Protein AF-A0A932PMM4-F1 (afdb_monomer)

pLDDT: mean 88.03, std 12.96, range [41.22, 98.44]

Mean predicted aligned error: 6.21 Å

Foldseek 3Di:
DPPLVVVLVVLLVLLLVLLVVLLVLLVVLVVDVPCNLVSLVSSLVSLVRSLVSLVVNLVSLVVVVVVDDDDPVLVVLSVVLNVLSVVLNVLSVVLSVLSCCLSCVCVVVVHHDDPVVSVVSSVVSSVSSVVSSVSSVSSVVSVVVSVVCCVVCPDDDDDDD

Secondary structure (DSSP, 8-state):
--THHHHHHHHHHHHHHHHHHHHHHHHHHHH-GGGHHHHHHHHHHHHHHHHHHHHHHHHHHHHHHTT----HHHHHHHHHHHHHHHHHHHHHHHHHHHHHHHHHHHHHHT-PPPHHHHHHHHHHHHHHHHHHHHHHHHHHHHHHHHHHHHHHS--SPPPP-

Radius of gyration: 19.65 Å; Cα contacts (8 Å, |Δi|>4): 124; chains: 1; bounding box: 44×23×72 Å

Structure (mmCIF, N/CA/C/O backbone):
data_AF-A0A932PMM4-F1
#
_entry.id   AF-A0A932PMM4-F1
#
loop_
_atom_site.group_PDB
_atom_site.id
_atom_site.type_symbol
_atom_site.label_atom_id
_atom_site.label_alt_id
_atom_site.label_comp_id
_atom_site.label_asym_id
_atom_site.label_entity_id
_atom_site.label_seq_id
_atom_site.pdbx_PDB_ins_code
_atom_site.Cartn_x
_atom_site.Cartn_y
_atom_site.Cartn_z
_atom_site.occupancy
_atom_site.B_iso_or_equiv
_atom_site.auth_seq_id
_atom_site.auth_comp_id
_atom_site.auth_asym_id
_atom_site.auth_atom_id
_atom_site.pdbx_PDB_model_num
ATOM 1 N N . MET A 1 1 ? 9.239 -9.487 -29.909 1.00 43.34 1 MET A N 1
ATOM 2 C CA . MET A 1 1 ? 9.453 -9.014 -28.521 1.00 43.34 1 MET A CA 1
ATOM 3 C C . MET A 1 1 ? 9.063 -10.126 -27.551 1.00 43.34 1 MET A C 1
ATOM 5 O O . MET A 1 1 ? 8.155 -10.878 -27.896 1.00 43.34 1 MET A O 1
ATOM 9 N N . PRO A 1 2 ? 9.730 -10.292 -26.395 1.00 41.22 2 PRO A N 1
ATOM 10 C CA . PRO A 1 2 ? 9.360 -11.321 -25.424 1.00 41.22 2 PRO A CA 1
ATOM 11 C C . PRO A 1 2 ? 7.910 -11.123 -24.936 1.00 41.22 2 PRO A C 1
ATOM 13 O O . PRO A 1 2 ? 7.493 -9.977 -24.756 1.00 41.22 2 PRO A O 1
ATOM 16 N N . PRO A 1 3 ? 7.146 -12.198 -24.665 1.00 52.84 3 PRO A N 1
ATOM 17 C CA . PRO A 1 3 ? 5.741 -12.113 -24.235 1.00 52.84 3 PRO A CA 1
ATOM 18 C C . PRO A 1 3 ? 5.540 -11.332 -22.923 1.00 52.84 3 PRO A C 1
ATOM 20 O O . PRO A 1 3 ? 4.448 -10.840 -22.645 1.00 52.84 3 PRO A O 1
ATOM 23 N N . TRP A 1 4 ? 6.601 -11.164 -22.135 1.00 54.31 4 TRP A N 1
ATOM 24 C CA . TRP A 1 4 ? 6.592 -10.466 -20.851 1.00 54.31 4 TRP A CA 1
ATOM 25 C C . TRP A 1 4 ? 6.335 -8.954 -20.953 1.00 54.31 4 TRP A C 1
ATOM 27 O O . TRP A 1 4 ? 5.747 -8.398 -20.026 1.00 54.31 4 TRP A O 1
ATOM 37 N N . ASN A 1 5 ? 6.661 -8.306 -22.083 1.00 58.41 5 ASN A N 1
ATOM 38 C CA . ASN A 1 5 ? 6.477 -6.853 -22.261 1.00 58.41 5 ASN A CA 1
ATOM 39 C C . ASN A 1 5 ? 5.010 -6.404 -22.156 1.00 58.41 5 ASN A C 1
ATOM 41 O O . ASN A 1 5 ? 4.740 -5.287 -21.724 1.00 58.41 5 ASN A O 1
ATOM 45 N N . HIS A 1 6 ? 4.056 -7.267 -22.513 1.00 66.25 6 HIS A N 1
ATOM 46 C CA . HIS A 1 6 ? 2.624 -6.949 -22.435 1.00 66.25 6 HIS A CA 1
ATOM 47 C C . HIS A 1 6 ? 1.964 -7.481 -21.158 1.00 66.25 6 HIS A C 1
ATOM 49 O O . HIS A 1 6 ? 0.931 -6.968 -20.732 1.00 66.25 6 HIS A O 1
ATOM 55 N N . ILE A 1 7 ? 2.563 -8.496 -20.530 1.00 74.81 7 ILE A N 1
ATOM 56 C CA . ILE A 1 7 ? 2.005 -9.145 -19.340 1.00 74.81 7 ILE A CA 1
ATOM 57 C C . ILE A 1 7 ? 2.400 -8.386 -18.070 1.00 74.81 7 ILE A C 1
ATOM 59 O O . ILE A 1 7 ? 1.566 -8.230 -17.181 1.00 74.81 7 ILE A O 1
ATOM 63 N N . HIS A 1 8 ? 3.633 -7.872 -17.985 1.00 82.44 8 HIS A N 1
ATOM 64 C CA . HIS A 1 8 ? 4.102 -7.148 -16.802 1.00 82.44 8 HIS A CA 1
ATOM 65 C C . HIS A 1 8 ? 3.201 -5.947 -16.442 1.00 82.44 8 HIS A C 1
ATOM 67 O O . HIS A 1 8 ? 2.761 -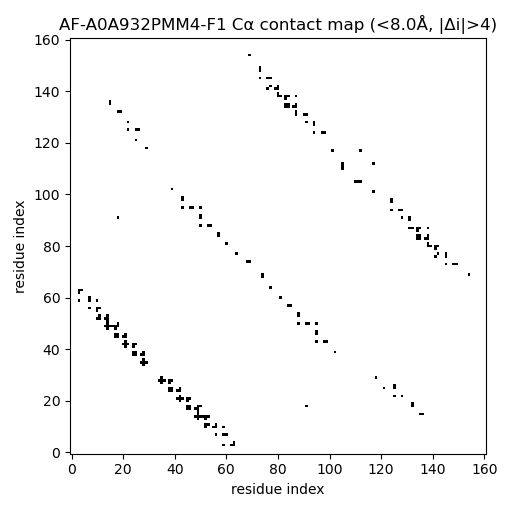5.887 -15.292 1.00 82.44 8 HIS A O 1
ATOM 73 N N . PRO A 1 9 ? 2.785 -5.070 -17.387 1.00 81.50 9 PRO A N 1
ATOM 74 C CA . PRO A 1 9 ? 1.789 -4.038 -17.107 1.00 81.50 9 PRO A CA 1
ATOM 75 C C . PRO A 1 9 ? 0.498 -4.597 -16.494 1.00 81.50 9 PRO A C 1
ATOM 77 O O . PRO A 1 9 ? 0.019 -4.072 -15.495 1.00 81.50 9 PRO A O 1
ATOM 80 N N . ALA A 1 10 ? -0.056 -5.691 -17.020 1.00 79.94 10 ALA A N 1
ATOM 81 C CA . ALA A 1 10 ? -1.265 -6.292 -16.452 1.00 79.94 10 ALA A CA 1
ATOM 82 C C . ALA A 1 10 ? -1.044 -6.810 -15.016 1.00 79.94 10 ALA A C 1
ATOM 84 O O . ALA A 1 10 ? -1.907 -6.617 -14.158 1.00 79.94 10 ALA A O 1
ATOM 85 N N . ILE A 1 11 ? 0.125 -7.402 -14.737 1.00 84.06 11 ILE A N 1
ATOM 86 C CA . ILE A 1 11 ? 0.498 -7.890 -13.400 1.00 84.06 11 ILE A CA 1
ATOM 87 C C . ILE A 1 11 ? 0.603 -6.733 -12.404 1.00 84.06 11 ILE A C 1
ATOM 89 O O . ILE A 1 11 ? 0.089 -6.863 -11.297 1.00 84.06 11 ILE A O 1
ATOM 93 N N . VAL A 1 12 ? 1.215 -5.602 -12.774 1.00 86.25 12 VAL A N 1
ATOM 94 C CA . VAL A 1 12 ? 1.442 -4.481 -11.839 1.00 86.25 12 VAL A CA 1
ATOM 95 C C . VAL A 1 12 ? 0.180 -3.678 -11.515 1.00 86.25 12 VAL A C 1
ATOM 97 O O . VAL A 1 12 ? 0.103 -3.086 -10.442 1.00 86.25 12 VAL A O 1
ATOM 100 N N . HIS A 1 13 ? -0.842 -3.665 -12.378 1.00 87.19 13 HIS A N 1
ATOM 101 C CA . HIS A 1 13 ? -2.085 -2.931 -12.088 1.00 87.19 13 HIS A CA 1
ATOM 102 C C . HIS A 1 13 ? -2.875 -3.547 -10.929 1.00 87.19 13 HIS A C 1
ATOM 104 O O . HIS A 1 13 ? -3.532 -2.827 -10.174 1.00 87.19 13 HIS A O 1
ATOM 110 N N . PHE A 1 14 ? -2.794 -4.868 -10.763 1.00 88.38 14 PHE A N 1
ATOM 111 C CA . PHE A 1 14 ? -3.487 -5.580 -9.697 1.00 88.38 14 PHE A CA 1
ATOM 112 C C . PHE A 1 14 ? -3.041 -5.133 -8.288 1.00 88.38 14 PHE A C 1
ATOM 114 O O . PHE A 1 14 ? -3.894 -4.650 -7.538 1.00 88.38 14 PHE A O 1
ATOM 121 N N . PRO A 1 15 ? -1.744 -5.183 -7.909 1.00 91.38 15 PRO A N 1
ATOM 122 C CA . PRO A 1 15 ? -1.295 -4.675 -6.619 1.00 91.38 15 PRO A CA 1
ATOM 123 C C . PRO A 1 15 ? -1.540 -3.173 -6.462 1.00 91.38 15 PRO A C 1
ATOM 125 O O . PRO A 1 15 ? -1.910 -2.756 -5.369 1.00 91.38 15 PRO A O 1
ATOM 128 N N . ILE A 1 16 ? -1.423 -2.366 -7.528 1.00 91.69 16 ILE A N 1
ATOM 129 C CA . ILE A 1 16 ? -1.744 -0.928 -7.470 1.00 91.69 16 ILE A CA 1
ATOM 130 C C . ILE A 1 16 ? -3.181 -0.714 -6.992 1.00 91.69 16 ILE A C 1
ATOM 132 O O . ILE A 1 16 ? -3.405 -0.036 -5.991 1.00 91.69 16 ILE A O 1
ATOM 136 N N . ALA A 1 17 ? -4.156 -1.335 -7.656 1.00 94.75 17 ALA A N 1
ATOM 137 C CA . ALA A 1 17 ? -5.559 -1.168 -7.298 1.00 94.75 17 ALA A CA 1
ATOM 138 C C . ALA A 1 17 ? -5.852 -1.670 -5.874 1.00 94.75 17 ALA A C 1
ATOM 140 O O . ALA A 1 17 ? -6.463 -0.958 -5.075 1.00 94.75 17 ALA A O 1
ATOM 141 N N . LEU A 1 18 ? -5.393 -2.876 -5.531 1.00 97.19 18 LEU A N 1
ATOM 142 C CA . LEU A 1 18 ? -5.687 -3.492 -4.237 1.00 97.19 18 LEU A CA 1
ATOM 143 C C . LEU A 1 18 ? -5.089 -2.717 -3.060 1.00 97.19 18 LEU A C 1
ATOM 145 O O . LEU A 1 18 ? -5.786 -2.447 -2.078 1.00 97.19 18 LEU A O 1
ATOM 149 N N . LEU A 1 19 ? -3.820 -2.324 -3.172 1.00 96.75 19 LEU A N 1
ATOM 150 C CA . LEU A 1 19 ? -3.089 -1.645 -2.105 1.00 96.75 19 LEU A CA 1
ATOM 151 C C . LEU A 1 19 ? -3.502 -0.178 -1.951 1.00 96.75 19 LEU A C 1
ATOM 153 O O . LEU A 1 19 ? -3.384 0.378 -0.860 1.00 96.75 19 LEU A O 1
ATOM 157 N N . THR A 1 20 ? -4.058 0.440 -2.996 1.00 97.50 20 THR A N 1
ATOM 158 C CA . THR A 1 20 ? -4.715 1.750 -2.892 1.00 97.50 20 THR A CA 1
ATOM 159 C C . THR A 1 20 ? -6.103 1.653 -2.254 1.00 97.50 20 THR A C 1
ATOM 161 O O . THR A 1 20 ? -6.469 2.521 -1.462 1.00 97.50 20 THR A O 1
ATOM 164 N N . VAL A 1 21 ? -6.883 0.606 -2.543 1.00 98.25 21 VAL A N 1
ATOM 165 C CA . VAL A 1 21 ? -8.249 0.453 -2.004 1.00 98.25 21 VAL A CA 1
ATOM 166 C C . VAL A 1 21 ? -8.252 -0.003 -0.543 1.00 98.25 21 VAL A C 1
ATOM 168 O O . VAL A 1 21 ? -9.087 0.454 0.241 1.00 98.25 21 VAL A O 1
ATOM 171 N N . ALA A 1 22 ? -7.319 -0.863 -0.135 1.00 98.19 22 ALA A N 1
ATOM 172 C CA . ALA A 1 22 ? -7.229 -1.360 1.236 1.00 98.19 22 ALA A CA 1
ATOM 173 C C . ALA A 1 22 ? -7.255 -0.260 2.327 1.00 98.19 22 ALA A C 1
ATOM 175 O O . ALA A 1 22 ? -8.088 -0.358 3.235 1.00 98.19 22 ALA A O 1
ATOM 176 N N . PRO A 1 23 ? -6.441 0.815 2.272 1.00 98.00 23 PRO A N 1
ATOM 177 C CA . PRO A 1 23 ? -6.505 1.882 3.269 1.00 98.00 23 PRO A CA 1
ATOM 178 C C . PRO A 1 23 ? -7.828 2.657 3.254 1.00 98.00 23 PRO A C 1
ATOM 180 O O . PRO A 1 23 ? -8.267 3.117 4.308 1.00 98.00 23 PRO A O 1
ATOM 183 N N . LEU A 1 24 ? -8.525 2.742 2.116 1.00 98.44 24 LEU A N 1
ATOM 184 C CA . LEU A 1 24 ? -9.867 3.333 2.065 1.00 98.44 24 LEU A CA 1
ATOM 185 C C . LEU A 1 24 ? -10.878 2.483 2.843 1.00 98.44 24 LEU A C 1
ATOM 187 O O . LEU A 1 24 ? -11.711 3.028 3.567 1.00 98.44 24 LEU A O 1
ATOM 191 N N . LEU A 1 25 ? -10.770 1.152 2.768 1.00 98.44 25 LEU A N 1
ATOM 192 C CA . LEU A 1 25 ? -11.578 0.256 3.596 1.00 98.44 25 LEU A CA 1
ATOM 193 C C . LEU A 1 25 ? -11.233 0.401 5.080 1.00 98.44 25 LEU A C 1
ATOM 195 O O . LEU A 1 25 ? -12.134 0.441 5.914 1.00 98.44 25 LEU A O 1
ATOM 199 N N . VAL A 1 26 ? -9.956 0.546 5.440 1.00 98.00 26 VAL A N 1
ATOM 200 C CA . VAL A 1 26 ? -9.575 0.794 6.842 1.00 98.00 26 VAL A CA 1
ATOM 201 C C . VAL A 1 26 ? -10.184 2.097 7.361 1.00 98.00 26 VAL A C 1
ATOM 203 O O . VAL A 1 26 ? -10.758 2.109 8.455 1.00 98.00 26 VAL A O 1
ATOM 206 N N . LEU A 1 27 ? -10.132 3.172 6.569 1.00 98.12 27 LEU A N 1
ATOM 207 C CA . LEU A 1 27 ? -10.791 4.437 6.888 1.00 98.12 27 LEU A CA 1
ATOM 208 C C . LEU A 1 27 ? -12.309 4.254 7.041 1.00 98.12 27 LEU A C 1
ATOM 210 O O . LEU A 1 27 ? -12.881 4.686 8.042 1.00 98.12 27 LEU A O 1
ATOM 214 N N . LEU A 1 28 ? -12.959 3.549 6.114 1.00 98.06 28 LEU A N 1
ATOM 215 C CA . LEU A 1 28 ? -14.389 3.248 6.193 1.00 98.06 28 LEU A CA 1
ATOM 216 C C . LEU A 1 28 ? -14.740 2.454 7.462 1.00 98.06 28 LEU A C 1
ATOM 218 O O . LEU A 1 28 ? -15.724 2.758 8.130 1.00 98.06 28 LEU A O 1
ATOM 222 N N . GLY A 1 29 ? -13.910 1.485 7.854 1.00 96.56 29 GLY A N 1
ATOM 223 C CA . GLY A 1 29 ? -14.085 0.709 9.082 1.00 96.56 29 GLY A CA 1
ATOM 224 C C . GLY A 1 29 ? -13.940 1.543 10.362 1.00 9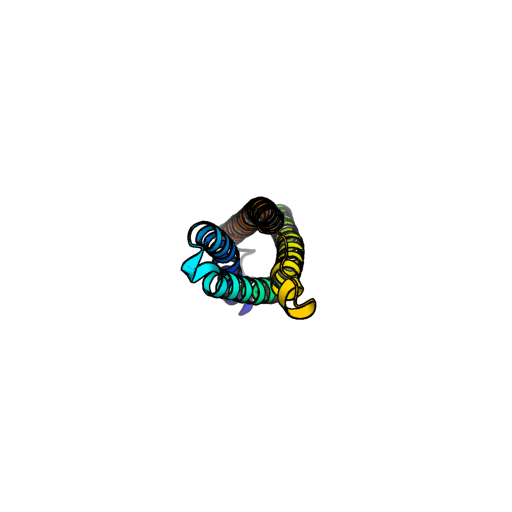6.56 29 GLY A C 1
ATOM 225 O O . GLY A 1 29 ? -14.558 1.216 11.378 1.00 96.56 29 GLY A O 1
ATOM 226 N N . LEU A 1 30 ? -13.160 2.631 10.330 1.00 95.69 30 LEU A N 1
ATOM 227 C CA . LEU A 1 30 ? -13.094 3.607 11.425 1.00 95.69 30 LEU A CA 1
ATOM 228 C C . LEU A 1 30 ? -14.354 4.478 11.503 1.00 95.69 30 LEU A C 1
ATOM 230 O O . LEU A 1 30 ? -14.788 4.809 12.607 1.00 95.69 30 LEU A O 1
ATOM 234 N N . LEU A 1 31 ? -14.928 4.830 10.352 1.00 97.00 31 LEU A N 1
ATOM 235 C CA . LEU A 1 31 ? -16.126 5.665 10.241 1.00 97.00 31 LEU A CA 1
ATOM 236 C C . LEU A 1 31 ? -17.429 4.878 10.444 1.00 97.00 31 LEU A C 1
ATOM 238 O O . LEU A 1 31 ? -18.445 5.472 10.798 1.00 97.00 31 LEU A O 1
ATOM 242 N N . TRP A 1 32 ? -17.402 3.548 10.288 1.00 96.50 32 TRP A N 1
ATOM 243 C CA . TRP A 1 32 ? -18.584 2.686 10.382 1.00 96.50 32 TRP A CA 1
ATOM 244 C C . TRP A 1 32 ? -18.432 1.552 11.417 1.00 96.50 32 TRP A C 1
ATOM 246 O O . TRP A 1 32 ? -18.279 0.379 11.059 1.00 96.50 32 TRP A O 1
ATOM 256 N N . PRO A 1 33 ? -18.531 1.854 12.730 1.00 90.75 33 PRO A N 1
ATOM 257 C CA . PRO A 1 33 ? -18.292 0.880 13.800 1.00 90.75 33 PRO A CA 1
ATOM 258 C C . PRO A 1 33 ? -19.148 -0.390 13.709 1.00 90.75 33 PRO A C 1
ATOM 260 O O . PRO A 1 33 ? -18.650 -1.476 13.996 1.00 90.75 33 PRO A O 1
ATOM 263 N N . ALA A 1 34 ? -20.404 -0.264 13.265 1.00 95.31 34 ALA A N 1
ATOM 264 C CA . ALA A 1 34 ? -21.348 -1.378 13.152 1.00 95.31 34 ALA A CA 1
ATOM 265 C C . ALA A 1 34 ? -20.891 -2.480 12.177 1.00 95.31 34 ALA A C 1
ATOM 267 O O 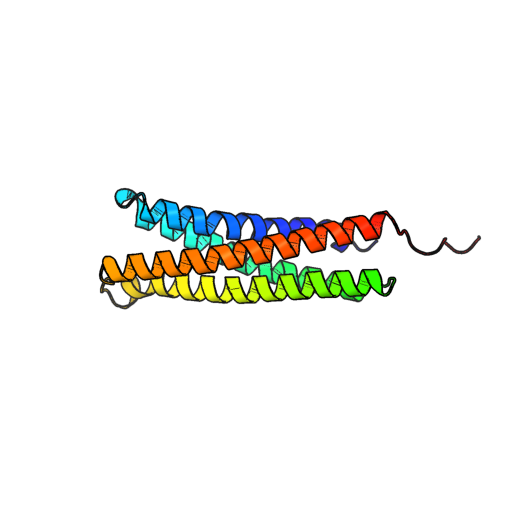. ALA A 1 34 ? -21.191 -3.648 12.396 1.00 95.31 34 ALA A O 1
ATOM 268 N N . GLN A 1 35 ? -20.140 -2.126 11.127 1.00 95.81 35 GLN A N 1
ATOM 269 C CA . GLN A 1 35 ? -19.639 -3.071 10.117 1.00 95.81 35 GLN A CA 1
ATOM 270 C C . GLN A 1 35 ? -18.118 -3.264 10.173 1.00 95.81 35 GLN A C 1
ATOM 272 O O . GLN A 1 35 ? -17.539 -3.984 9.356 1.00 95.81 35 GLN A O 1
ATOM 277 N N . ARG A 1 36 ? -17.452 -2.649 11.159 1.00 93.31 36 ARG A N 1
ATOM 278 C CA . ARG A 1 36 ? -15.992 -2.546 11.244 1.00 93.31 36 ARG A CA 1
ATOM 279 C C . ARG A 1 36 ? -15.275 -3.877 11.058 1.00 93.31 36 ARG A C 1
ATOM 281 O O . ARG A 1 36 ? -14.290 -3.932 10.335 1.00 93.31 36 ARG A O 1
ATOM 288 N N . ARG A 1 37 ? -15.748 -4.951 11.696 1.00 92.19 37 ARG A N 1
ATOM 289 C CA . ARG A 1 37 ? -15.088 -6.262 11.616 1.00 92.19 37 ARG A CA 1
ATOM 290 C C . ARG A 1 37 ? -15.061 -6.802 10.185 1.00 92.19 37 ARG A C 1
ATOM 292 O O . ARG A 1 37 ? -14.001 -7.216 9.733 1.00 92.19 37 ARG A O 1
ATOM 299 N N . GLY A 1 38 ? -16.191 -6.754 9.478 1.00 96.12 38 GLY A N 1
ATOM 300 C CA . GLY A 1 38 ? -16.281 -7.208 8.087 1.00 96.12 38 GLY A CA 1
ATOM 301 C C . GLY A 1 38 ? -15.427 -6.356 7.151 1.00 96.12 38 GLY A C 1
ATOM 302 O O . GLY A 1 38 ? -14.648 -6.894 6.370 1.00 96.12 38 GLY A O 1
ATOM 303 N N . ILE A 1 39 ? -15.492 -5.029 7.304 1.00 97.69 39 ILE A N 1
ATOM 304 C CA . ILE A 1 39 ? -14.713 -4.088 6.490 1.00 97.69 39 ILE A CA 1
ATOM 305 C C . ILE A 1 39 ? -13.202 -4.285 6.699 1.00 97.69 39 ILE A C 1
ATOM 307 O O . ILE A 1 39 ? -12.455 -4.358 5.727 1.00 97.69 39 ILE A O 1
ATOM 311 N N . LEU A 1 40 ? -12.735 -4.415 7.948 1.00 96.00 40 LEU A N 1
ATOM 312 C CA . LEU A 1 40 ? -11.311 -4.636 8.233 1.00 96.00 40 LEU A CA 1
ATOM 313 C C . LEU A 1 40 ? -10.832 -6.026 7.789 1.00 96.00 40 LEU A C 1
ATOM 315 O O . LEU A 1 40 ? -9.675 -6.167 7.407 1.00 96.00 40 LEU A O 1
ATOM 319 N N . SER A 1 41 ? -11.698 -7.042 7.799 1.00 96.75 41 SER A N 1
ATOM 320 C CA . SER A 1 41 ? -11.386 -8.348 7.206 1.00 96.75 41 SER A CA 1
ATOM 321 C C . SER A 1 41 ? -11.251 -8.276 5.683 1.00 96.75 41 SER A C 1
ATOM 323 O O . SER A 1 41 ? -10.330 -8.876 5.136 1.00 96.75 41 SER A O 1
ATOM 325 N N . ALA A 1 42 ? -12.111 -7.514 5.002 1.00 98.12 42 ALA A N 1
ATOM 326 C CA . ALA A 1 42 ? -11.966 -7.262 3.570 1.00 98.12 42 ALA A CA 1
ATOM 327 C C . ALA A 1 42 ? -10.671 -6.490 3.270 1.00 98.12 42 ALA A C 1
ATOM 329 O O . ALA A 1 42 ? -9.925 -6.885 2.381 1.00 98.12 42 ALA A O 1
ATOM 330 N N . ALA A 1 43 ? -10.354 -5.457 4.060 1.00 98.12 43 ALA A N 1
ATOM 331 C CA . ALA A 1 43 ? -9.094 -4.725 3.944 1.00 98.12 43 ALA A CA 1
ATOM 332 C C . ALA A 1 43 ? -7.876 -5.651 4.090 1.00 98.12 43 ALA A C 1
ATOM 334 O O . ALA A 1 43 ? -6.976 -5.591 3.259 1.00 98.12 43 ALA A O 1
ATOM 335 N N . LEU A 1 44 ? -7.877 -6.549 5.087 1.00 97.62 44 LEU A N 1
ATOM 336 C CA . LEU A 1 44 ? -6.812 -7.542 5.264 1.00 97.62 44 LEU A CA 1
ATOM 337 C C . LEU A 1 44 ? -6.662 -8.438 4.029 1.00 97.62 44 LEU A C 1
ATOM 339 O O . LEU A 1 44 ? -5.545 -8.679 3.589 1.00 97.62 44 LEU A O 1
ATOM 343 N N . LEU A 1 45 ? -7.769 -8.919 3.458 1.00 98.00 45 LEU A N 1
ATOM 344 C CA . LEU A 1 45 ? -7.720 -9.750 2.257 1.00 98.00 45 LEU A CA 1
ATOM 345 C C . LEU A 1 45 ? -7.100 -8.998 1.070 1.00 98.00 45 LEU A C 1
ATOM 347 O O . LEU A 1 45 ? -6.243 -9.554 0.389 1.00 98.00 45 LEU A O 1
ATOM 351 N N . LEU A 1 46 ? -7.497 -7.741 0.837 1.00 98.31 46 LEU A N 1
ATOM 352 C CA . LEU A 1 46 ? -6.928 -6.938 -0.252 1.00 98.31 46 LEU A CA 1
ATOM 353 C C . LEU A 1 46 ? -5.442 -6.644 -0.035 1.00 98.31 46 LEU A C 1
ATOM 355 O O . LEU A 1 46 ? -4.690 -6.685 -1.002 1.00 98.31 46 LEU A O 1
ATOM 359 N N . LEU A 1 47 ? -5.020 -6.391 1.208 1.00 97.50 47 LEU A N 1
ATOM 360 C CA . LEU A 1 47 ? -3.607 -6.222 1.558 1.00 97.50 47 LEU A CA 1
ATOM 361 C C . LEU A 1 47 ? -2.805 -7.471 1.199 1.00 97.50 47 LEU A C 1
ATOM 363 O O . LEU A 1 47 ? -1.894 -7.386 0.390 1.00 97.50 47 LEU A O 1
ATOM 367 N N . LEU A 1 48 ? -3.220 -8.647 1.679 1.00 96.31 48 LEU A N 1
ATOM 368 C CA . LEU A 1 48 ? -2.507 -9.900 1.411 1.00 96.31 48 LEU A CA 1
ATOM 369 C C . LEU A 1 48 ? -2.446 -10.242 -0.086 1.00 96.31 48 LEU A C 1
ATOM 371 O O . LEU A 1 48 ? -1.403 -10.667 -0.582 1.00 96.31 48 LEU A O 1
ATOM 375 N N . LEU A 1 49 ? -3.547 -10.045 -0.818 1.00 97.38 49 LEU A N 1
ATOM 376 C CA . LEU A 1 49 ? -3.578 -10.259 -2.268 1.00 97.38 49 LEU A CA 1
ATOM 377 C C . LEU A 1 49 ? -2.732 -9.222 -3.018 1.00 97.38 49 LEU A C 1
ATOM 379 O O . LEU A 1 49 ? -2.054 -9.566 -3.984 1.00 97.38 49 LEU A O 1
ATOM 383 N N . GLY A 1 50 ? -2.743 -7.967 -2.570 1.00 96.50 50 GLY A N 1
ATOM 384 C CA . GLY A 1 50 ? -1.928 -6.893 -3.125 1.00 96.50 50 GLY A CA 1
ATOM 385 C C . GLY A 1 50 ? -0.435 -7.106 -2.871 1.00 96.50 50 GLY A C 1
ATOM 386 O O . GLY A 1 50 ? 0.359 -6.979 -3.796 1.00 96.50 50 GLY A O 1
ATOM 387 N N . GLY A 1 51 ? -0.049 -7.511 -1.661 1.00 95.31 51 GLY A N 1
ATOM 388 C CA . GLY A 1 51 ? 1.321 -7.876 -1.308 1.00 95.31 51 GLY A CA 1
ATOM 389 C C . GLY A 1 51 ? 1.823 -9.070 -2.122 1.00 95.31 51 GLY A C 1
ATOM 390 O O . GLY A 1 51 ? 2.911 -9.015 -2.693 1.00 95.31 51 GLY A O 1
ATOM 391 N N . ALA A 1 52 ? 1.000 -10.111 -2.288 1.00 94.19 52 ALA A N 1
ATOM 392 C CA . ALA A 1 52 ? 1.314 -11.216 -3.197 1.00 94.19 52 ALA A CA 1
ATOM 393 C C . ALA A 1 52 ? 1.465 -10.741 -4.656 1.00 94.19 52 ALA A C 1
ATOM 395 O O . ALA A 1 52 ? 2.387 -11.159 -5.355 1.00 94.19 52 ALA A O 1
ATOM 396 N N . GLY A 1 53 ? 0.606 -9.822 -5.105 1.00 94.00 53 GLY A N 1
ATOM 397 C CA . GLY A 1 53 ? 0.710 -9.189 -6.419 1.00 94.00 53 GLY A CA 1
ATOM 398 C C . GLY A 1 53 ? 2.007 -8.397 -6.607 1.00 94.00 53 GLY A C 1
ATOM 399 O O . GLY A 1 53 ? 2.597 -8.457 -7.683 1.00 94.00 53 GLY A O 1
ATOM 400 N N . LEU A 1 54 ? 2.499 -7.709 -5.569 1.00 92.88 54 LEU A N 1
ATOM 401 C CA . LEU A 1 54 ? 3.798 -7.033 -5.614 1.00 92.88 54 LEU A CA 1
ATOM 402 C C . LEU A 1 54 ? 4.957 -8.023 -5.789 1.00 92.88 54 LEU A C 1
ATOM 404 O O . LEU A 1 54 ? 5.929 -7.685 -6.459 1.00 92.88 54 LEU A O 1
ATOM 408 N N . LEU A 1 55 ? 4.870 -9.238 -5.230 1.00 91.62 55 LEU A N 1
ATOM 409 C CA . LEU A 1 55 ? 5.926 -10.250 -5.403 1.00 91.62 55 LEU A CA 1
ATOM 410 C C . LEU A 1 55 ? 5.989 -10.678 -6.869 1.00 91.62 55 LEU A C 1
ATOM 412 O O . LEU A 1 55 ? 7.053 -10.662 -7.477 1.00 91.62 55 LEU A O 1
ATOM 416 N N . LEU A 1 56 ? 4.829 -10.953 -7.469 1.00 91.75 56 LEU A N 1
ATOM 417 C CA . LEU A 1 56 ? 4.725 -11.276 -8.894 1.00 91.75 56 LEU A CA 1
ATOM 418 C C . LEU A 1 56 ? 5.177 -10.112 -9.792 1.00 91.75 56 LEU A C 1
ATOM 420 O O . LEU A 1 56 ? 5.768 -10.333 -10.851 1.00 91.75 56 LEU A O 1
ATOM 424 N N . ALA A 1 57 ? 4.916 -8.870 -9.380 1.00 91.19 57 ALA A N 1
ATOM 425 C CA . ALA A 1 57 ? 5.381 -7.678 -10.079 1.00 91.19 57 ALA A CA 1
ATOM 426 C C . ALA A 1 57 ? 6.914 -7.574 -10.096 1.00 91.19 57 ALA A C 1
ATOM 428 O O . ALA A 1 57 ? 7.471 -7.293 -11.153 1.00 91.19 57 ALA A O 1
ATOM 429 N N . LEU A 1 58 ? 7.594 -7.837 -8.973 1.00 89.69 58 LEU A N 1
ATOM 430 C CA . LEU A 1 58 ? 9.061 -7.832 -8.926 1.00 89.69 58 LEU A CA 1
ATOM 431 C C . LEU A 1 58 ? 9.657 -8.934 -9.804 1.00 89.69 58 LEU A C 1
ATOM 433 O O . LEU A 1 58 ? 10.466 -8.639 -10.677 1.00 89.69 58 LEU A O 1
ATOM 437 N N . GLU A 1 59 ? 9.183 -10.171 -9.652 1.00 88.62 59 GLU A N 1
ATOM 438 C CA . GLU A 1 59 ? 9.668 -11.321 -10.429 1.00 88.62 59 GLU A CA 1
ATOM 439 C C . GLU A 1 59 ? 9.497 -11.110 -11.942 1.00 88.62 59 GLU A C 1
ATOM 441 O O . GLU A 1 59 ? 10.395 -11.376 -12.745 1.00 88.62 59 GLU A O 1
ATOM 446 N N . SER A 1 60 ? 8.337 -10.586 -12.355 1.00 88.06 60 SER A N 1
ATOM 447 C CA . SER A 1 60 ? 8.091 -10.275 -13.766 1.00 88.06 60 SER A CA 1
ATOM 448 C C . SER A 1 60 ? 8.911 -9.081 -14.265 1.00 88.06 60 SER A C 1
ATOM 450 O O . SER A 1 60 ? 9.282 -9.070 -15.436 1.00 88.06 60 SER A O 1
ATOM 452 N N . GLY A 1 61 ? 9.222 -8.108 -13.404 1.00 86.00 61 GLY A N 1
ATOM 453 C CA . GLY A 1 61 ? 10.085 -6.971 -13.731 1.00 86.00 61 GLY A CA 1
ATOM 454 C C . GLY A 1 61 ? 11.540 -7.387 -13.954 1.00 86.00 61 GLY A C 1
ATOM 455 O O . GLY A 1 61 ? 12.113 -7.065 -14.993 1.00 86.00 61 GLY A O 1
ATOM 456 N N . GLU A 1 62 ? 12.106 -8.189 -13.048 1.00 83.50 62 GLU A N 1
ATOM 457 C CA . GLU A 1 62 ? 13.464 -8.742 -13.185 1.00 83.50 62 GLU A CA 1
ATOM 458 C C . GLU A 1 62 ? 13.602 -9.601 -14.449 1.00 83.50 62 GLU A C 1
ATOM 460 O O . GLU A 1 62 ? 14.620 -9.576 -15.147 1.00 83.50 62 GLU A O 1
ATOM 465 N N . ALA A 1 63 ? 12.554 -10.358 -14.791 1.00 79.69 63 ALA A N 1
ATOM 466 C CA . ALA A 1 63 ? 12.533 -11.133 -16.021 1.00 79.69 63 ALA A CA 1
ATOM 467 C C . ALA A 1 63 ? 12.625 -10.256 -17.279 1.00 79.69 63 ALA A C 1
ATOM 469 O O . ALA A 1 63 ? 13.261 -10.685 -18.239 1.00 79.69 63 ALA A O 1
ATOM 470 N N . VAL A 1 64 ? 12.032 -9.057 -17.270 1.00 75.12 64 VAL A N 1
ATOM 471 C CA . VAL A 1 64 ? 12.105 -8.085 -18.375 1.00 75.12 64 VAL A CA 1
ATOM 472 C C . VAL A 1 64 ? 13.462 -7.375 -18.401 1.00 75.12 64 VAL A C 1
ATOM 474 O O . VAL A 1 64 ? 14.049 -7.240 -19.474 1.00 75.12 64 VAL A O 1
ATOM 477 N N . GLU A 1 65 ? 14.001 -6.985 -17.242 1.00 75.75 65 GLU A N 1
ATOM 478 C CA . GLU A 1 65 ? 15.289 -6.283 -17.137 1.00 75.75 65 GLU A CA 1
ATOM 479 C C . GLU A 1 65 ? 16.449 -7.075 -17.753 1.00 75.75 65 GLU A C 1
ATOM 481 O O . GLU A 1 65 ? 17.287 -6.500 -18.443 1.00 75.75 65 GLU A O 1
ATOM 486 N N . ARG A 1 66 ? 16.468 -8.405 -17.595 1.00 70.31 66 ARG A N 1
ATOM 487 C CA . ARG A 1 66 ? 17.518 -9.270 -18.172 1.00 70.31 66 ARG A CA 1
ATOM 488 C C . ARG A 1 66 ? 17.657 -9.172 -19.694 1.00 70.31 66 ARG A C 1
ATOM 490 O O . ARG A 1 66 ? 18.692 -9.563 -20.226 1.00 70.31 66 ARG A O 1
ATOM 497 N N . TYR A 1 67 ? 16.633 -8.674 -20.381 1.00 66.31 67 TYR A N 1
ATOM 498 C CA . TYR A 1 67 ? 16.625 -8.481 -21.831 1.00 66.31 67 TYR A CA 1
ATOM 499 C C . TYR A 1 67 ? 16.617 -7.001 -22.230 1.00 66.31 67 TYR A C 1
ATOM 501 O O . TYR A 1 67 ? 16.562 -6.687 -23.420 1.00 66.31 67 TYR A O 1
ATOM 509 N N . ALA A 1 68 ? 16.659 -6.089 -21.255 1.00 67.50 68 ALA A N 1
ATOM 510 C CA . ALA A 1 68 ? 16.687 -4.659 -21.497 1.00 67.50 68 ALA A CA 1
ATOM 511 C C . ALA A 1 68 ? 18.111 -4.223 -21.875 1.00 67.50 68 ALA A C 1
ATOM 513 O O . ALA A 1 68 ? 19.003 -4.094 -21.037 1.00 67.50 68 ALA A O 1
ATOM 514 N N . HIS A 1 69 ? 18.315 -3.960 -23.162 1.00 69.38 69 HIS A N 1
ATOM 515 C CA . HIS A 1 69 ? 19.469 -3.226 -23.669 1.00 69.38 69 HIS A CA 1
ATOM 516 C C . HIS A 1 69 ? 18.985 -1.866 -24.169 1.00 69.38 69 HIS A C 1
ATOM 518 O O . HIS A 1 69 ? 17.984 -1.790 -24.878 1.00 69.38 69 HIS A O 1
ATOM 524 N N . GLY A 1 70 ? 19.673 -0.787 -23.801 1.00 73.44 70 GLY A N 1
ATOM 525 C CA . GLY A 1 70 ? 19.279 0.549 -24.232 1.00 73.44 70 GLY A CA 1
ATOM 526 C C . GLY A 1 70 ? 20.273 1.626 -23.842 1.00 73.44 70 GLY A C 1
ATOM 527 O O . GLY A 1 70 ? 21.345 1.337 -23.305 1.00 73.44 70 GLY A O 1
ATOM 528 N N . SER A 1 71 ? 19.917 2.873 -24.144 1.00 83.62 71 SER A N 1
ATOM 529 C CA . SER A 1 71 ? 20.758 4.029 -23.848 1.00 83.62 71 SER A CA 1
ATOM 530 C C . SER A 1 71 ? 20.995 4.190 -22.335 1.00 83.62 71 SER A C 1
ATOM 532 O O . SER A 1 71 ? 20.220 3.671 -21.519 1.00 83.62 71 SER A O 1
ATOM 534 N N . PRO A 1 72 ? 22.050 4.918 -21.920 1.00 85.88 72 PRO A N 1
ATOM 535 C CA . PRO A 1 72 ? 22.290 5.227 -20.510 1.00 85.88 72 PRO A CA 1
ATOM 536 C C . PRO A 1 72 ? 21.072 5.833 -19.798 1.00 85.88 72 PRO A C 1
ATOM 538 O O . PRO A 1 72 ? 20.836 5.533 -18.626 1.00 85.88 72 PRO A O 1
ATOM 541 N N . GLU A 1 73 ? 20.281 6.641 -20.507 1.00 86.19 73 GLU A N 1
ATOM 542 C CA . GLU A 1 73 ? 19.057 7.274 -20.014 1.00 86.19 73 GLU A CA 1
ATOM 543 C C . GLU A 1 73 ? 17.967 6.236 -19.732 1.00 86.19 73 GLU A C 1
ATOM 545 O O . GLU A 1 73 ? 17.403 6.230 -18.635 1.00 86.19 73 GLU A O 1
ATOM 550 N N . LEU A 1 74 ? 17.730 5.300 -20.661 1.00 85.12 74 LEU A N 1
ATOM 551 C CA . LEU A 1 74 ? 16.754 4.224 -20.472 1.00 85.12 74 LEU A CA 1
ATOM 552 C C . LEU A 1 74 ? 17.130 3.344 -19.272 1.00 85.12 74 LEU A C 1
ATOM 554 O O . LEU A 1 74 ? 16.291 3.035 -18.426 1.00 85.12 74 LEU A O 1
ATOM 558 N N . ILE A 1 75 ? 18.414 2.994 -19.149 1.00 87.88 75 ILE A N 1
ATOM 559 C CA . ILE A 1 75 ? 18.929 2.203 -18.023 1.00 87.88 75 ILE A CA 1
ATOM 560 C C . ILE A 1 75 ? 18.792 2.976 -16.698 1.00 87.88 75 ILE A C 1
ATOM 562 O O . ILE A 1 75 ? 18.537 2.388 -15.644 1.00 87.88 75 ILE A O 1
ATOM 566 N N . ALA A 1 76 ? 18.980 4.298 -16.703 1.00 90.06 76 ALA A N 1
ATOM 567 C CA . ALA A 1 76 ? 18.782 5.124 -15.513 1.00 90.06 76 ALA A CA 1
ATOM 568 C C . ALA A 1 76 ? 17.307 5.164 -15.083 1.00 90.06 76 ALA A C 1
ATOM 570 O O . ALA A 1 76 ? 17.021 5.006 -13.890 1.00 90.06 76 ALA A O 1
ATOM 571 N N . GLY A 1 77 ? 16.389 5.315 -16.043 1.00 91.56 77 GLY A N 1
ATOM 572 C CA . GLY A 1 77 ? 14.949 5.257 -15.806 1.00 91.56 77 GLY A CA 1
ATOM 573 C C . GLY A 1 77 ? 14.504 3.893 -15.271 1.00 91.56 77 GLY A C 1
ATOM 574 O O . GLY A 1 77 ? 13.782 3.838 -14.274 1.00 91.56 77 GLY A O 1
ATOM 575 N N . LEU A 1 78 ? 15.001 2.797 -15.858 1.00 90.44 78 LEU A N 1
ATOM 576 C CA . LEU A 1 78 ? 14.685 1.429 -15.435 1.00 90.44 78 LEU A CA 1
ATOM 577 C C . LEU A 1 78 ? 15.088 1.203 -13.977 1.00 90.44 78 LEU A C 1
ATOM 579 O O . LEU A 1 78 ? 14.252 0.838 -13.151 1.00 90.44 78 LEU A O 1
ATOM 583 N N . ARG A 1 79 ? 16.324 1.569 -13.619 1.00 91.56 79 ARG A N 1
ATOM 584 C CA . ARG A 1 79 ? 16.804 1.501 -12.230 1.00 91.56 79 ARG A CA 1
ATOM 585 C C . ARG A 1 79 ? 16.004 2.395 -11.283 1.00 91.56 79 ARG A C 1
ATOM 587 O O . ARG A 1 79 ? 15.898 2.104 -10.094 1.00 91.56 79 ARG A O 1
ATOM 594 N N . GLN A 1 80 ? 15.470 3.523 -11.751 1.00 94.44 80 GLN A N 1
ATOM 595 C CA . GLN A 1 80 ? 14.607 4.368 -10.924 1.00 94.44 80 GLN A CA 1
ATOM 596 C C . GLN A 1 80 ? 13.249 3.717 -10.658 1.00 94.44 80 GLN A C 1
ATOM 598 O O . GLN A 1 80 ? 12.803 3.732 -9.509 1.00 94.44 80 GLN A O 1
ATOM 603 N N . HIS A 1 81 ? 12.621 3.139 -11.681 1.00 94.38 81 HIS A N 1
ATOM 604 C CA . HIS A 1 81 ? 11.377 2.387 -11.539 1.00 94.38 81 HIS A CA 1
ATOM 605 C C . HIS A 1 81 ? 11.550 1.188 -10.596 1.00 94.38 81 HIS A C 1
ATOM 607 O O . HIS A 1 81 ? 10.788 1.055 -9.639 1.00 94.38 81 HIS A O 1
ATOM 613 N N . GLU A 1 82 ? 12.605 0.395 -10.787 1.00 93.31 82 GLU A N 1
ATOM 614 C CA . GLU A 1 82 ? 12.933 -0.765 -9.951 1.00 93.31 82 GLU A CA 1
ATOM 615 C C . GLU A 1 82 ? 13.123 -0.371 -8.475 1.00 93.31 82 GLU A C 1
ATOM 617 O O . GLU A 1 82 ? 12.483 -0.931 -7.584 1.00 93.31 82 GLU A O 1
ATOM 622 N N . ARG A 1 83 ? 13.914 0.678 -8.194 1.00 95.38 83 ARG A N 1
ATOM 623 C CA . ARG A 1 83 ? 14.096 1.190 -6.823 1.00 95.38 83 ARG A CA 1
ATOM 624 C C . ARG A 1 83 ? 12.781 1.627 -6.180 1.00 95.38 83 ARG A C 1
ATOM 626 O O . ARG A 1 83 ? 12.603 1.462 -4.973 1.00 95.38 83 ARG A O 1
ATOM 633 N N . LEU A 1 84 ? 11.875 2.237 -6.945 1.00 95.94 84 LEU A N 1
ATOM 634 C CA . LEU A 1 84 ? 10.562 2.641 -6.439 1.00 95.94 84 LEU A CA 1
ATOM 635 C C . LEU A 1 84 ? 9.669 1.421 -6.182 1.00 95.94 84 LEU A C 1
ATOM 637 O O . LEU A 1 84 ? 9.003 1.384 -5.148 1.00 95.94 84 LEU A O 1
ATOM 641 N N . ALA A 1 85 ? 9.710 0.407 -7.049 1.00 93.94 85 ALA A N 1
ATOM 642 C CA . ALA A 1 85 ? 8.997 -0.854 -6.860 1.00 93.94 85 ALA A CA 1
ATOM 643 C C . ALA A 1 85 ? 9.483 -1.605 -5.606 1.00 93.94 85 ALA A C 1
ATOM 645 O O . ALA A 1 85 ? 8.671 -2.000 -4.770 1.00 93.94 85 ALA A O 1
ATOM 646 N N . GLN A 1 86 ? 10.800 -1.709 -5.401 1.00 94.88 86 GLN A N 1
ATOM 647 C CA . GLN A 1 86 ? 11.396 -2.305 -4.198 1.00 94.88 86 GLN A CA 1
ATOM 648 C C . GLN A 1 86 ? 11.016 -1.539 -2.923 1.00 94.88 86 GLN A C 1
ATOM 650 O O . GLN A 1 86 ? 10.697 -2.141 -1.897 1.00 94.88 86 GLN A O 1
ATOM 655 N N . ARG A 1 87 ? 10.995 -0.199 -2.971 1.00 96.06 87 ARG A N 1
ATOM 656 C CA . ARG A 1 87 ? 10.518 0.621 -1.845 1.00 96.06 87 ARG A CA 1
ATOM 657 C C . ARG A 1 87 ? 9.035 0.399 -1.568 1.00 96.06 87 ARG A C 1
ATOM 659 O O . ARG A 1 87 ? 8.667 0.275 -0.403 1.00 96.06 87 ARG A O 1
ATOM 666 N N . ALA A 1 88 ? 8.197 0.333 -2.603 1.00 95.12 88 ALA A N 1
ATOM 667 C CA . ALA A 1 88 ? 6.774 0.044 -2.450 1.00 95.12 88 ALA A CA 1
ATOM 668 C C . ALA A 1 88 ? 6.566 -1.333 -1.801 1.00 95.12 88 ALA A C 1
ATOM 670 O O . ALA A 1 88 ? 5.809 -1.432 -0.838 1.00 95.12 88 ALA A O 1
ATOM 671 N N . MET A 1 89 ? 7.304 -2.353 -2.252 1.00 94.56 89 MET A N 1
ATOM 672 C CA . MET A 1 89 ? 7.323 -3.685 -1.643 1.00 94.56 89 MET A CA 1
ATOM 673 C C . MET A 1 89 ? 7.694 -3.640 -0.163 1.00 94.56 89 MET A C 1
ATOM 675 O O . MET A 1 89 ? 6.975 -4.189 0.667 1.00 94.56 89 MET A O 1
ATOM 679 N N . LEU A 1 90 ? 8.790 -2.965 0.190 1.00 96.19 90 LEU A N 1
ATOM 680 C CA . LEU A 1 90 ? 9.226 -2.862 1.581 1.00 96.19 90 LEU A CA 1
ATOM 681 C C . LEU A 1 90 ? 8.157 -2.189 2.457 1.00 96.19 90 LEU A C 1
ATOM 683 O O . LEU A 1 90 ? 7.823 -2.692 3.528 1.00 96.19 90 LEU A O 1
ATOM 687 N N . VAL A 1 91 ? 7.615 -1.054 2.005 1.00 96.31 91 VAL A N 1
ATOM 688 C CA . VAL A 1 91 ? 6.615 -0.291 2.761 1.00 96.31 91 VAL A CA 1
ATOM 689 C C . VAL A 1 91 ? 5.336 -1.103 2.943 1.00 96.31 91 VAL A C 1
ATOM 691 O O . VAL A 1 91 ? 4.860 -1.226 4.071 1.00 96.31 91 VAL A O 1
ATOM 694 N N . PHE A 1 92 ? 4.796 -1.694 1.874 1.00 96.25 92 PHE A N 1
ATOM 695 C CA . PHE A 1 92 ? 3.576 -2.494 1.976 1.00 96.25 92 PHE A CA 1
ATOM 696 C C . PHE A 1 92 ? 3.790 -3.807 2.722 1.00 96.25 92 PHE A C 1
ATOM 698 O O . PHE A 1 92 ? 2.942 -4.158 3.526 1.00 96.25 92 PHE A O 1
ATOM 705 N N . GLY A 1 93 ? 4.940 -4.471 2.592 1.00 96.44 93 GLY A N 1
ATOM 706 C CA . GLY A 1 93 ? 5.255 -5.652 3.399 1.00 96.44 93 GLY A CA 1
ATOM 707 C C . GLY A 1 93 ? 5.260 -5.355 4.905 1.00 96.44 93 GLY A C 1
ATOM 708 O O . GLY A 1 93 ? 4.708 -6.120 5.698 1.00 96.44 93 GLY A O 1
ATOM 709 N N . LEU A 1 94 ? 5.813 -4.206 5.314 1.00 97.62 94 LEU A N 1
ATOM 710 C CA . LEU A 1 94 ? 5.759 -3.752 6.709 1.00 97.62 94 LEU A CA 1
ATOM 711 C C . LEU A 1 94 ? 4.331 -3.400 7.148 1.00 97.62 94 LEU A C 1
ATOM 713 O O . LEU A 1 94 ? 3.934 -3.731 8.269 1.00 97.62 94 LEU A O 1
ATOM 717 N N . LEU A 1 95 ? 3.551 -2.743 6.284 1.00 97.81 95 LEU A N 1
ATOM 718 C CA . LEU A 1 95 ? 2.158 -2.393 6.567 1.00 97.81 95 LEU A CA 1
ATOM 719 C C . LEU A 1 95 ? 1.261 -3.632 6.664 1.00 97.81 95 LEU A C 1
ATOM 721 O O . LEU A 1 95 ? 0.442 -3.690 7.581 1.00 97.81 95 LEU A O 1
ATOM 725 N N . ASP A 1 96 ? 1.438 -4.621 5.794 1.00 97.25 96 ASP A N 1
ATOM 726 C CA . ASP A 1 96 ? 0.719 -5.895 5.802 1.00 97.25 96 ASP A CA 1
ATOM 727 C C . ASP A 1 96 ? 1.003 -6.655 7.093 1.00 97.25 96 ASP A C 1
ATOM 729 O O . ASP A 1 96 ? 0.074 -7.052 7.798 1.00 97.25 96 ASP A O 1
ATOM 733 N N . ALA A 1 97 ? 2.282 -6.784 7.462 1.00 97.50 97 ALA A N 1
ATOM 734 C CA . ALA A 1 97 ? 2.682 -7.417 8.713 1.00 97.50 97 ALA A CA 1
ATOM 735 C C . ALA A 1 97 ? 2.083 -6.689 9.928 1.00 97.50 97 ALA A C 1
ATOM 737 O O . ALA A 1 97 ? 1.506 -7.323 10.817 1.00 97.50 97 ALA A O 1
ATOM 738 N N . ALA A 1 98 ? 2.158 -5.354 9.959 1.00 97.12 98 ALA A N 1
ATOM 739 C CA . ALA A 1 98 ? 1.582 -4.556 11.035 1.00 97.12 98 ALA A CA 1
ATOM 740 C C . ALA A 1 98 ? 0.056 -4.724 11.121 1.00 97.12 98 ALA A C 1
ATOM 742 O O . ALA A 1 98 ? -0.480 -4.929 12.212 1.00 97.12 98 ALA A O 1
ATOM 743 N N . PHE A 1 99 ? -0.651 -4.680 9.989 1.00 97.44 99 PHE A N 1
ATOM 744 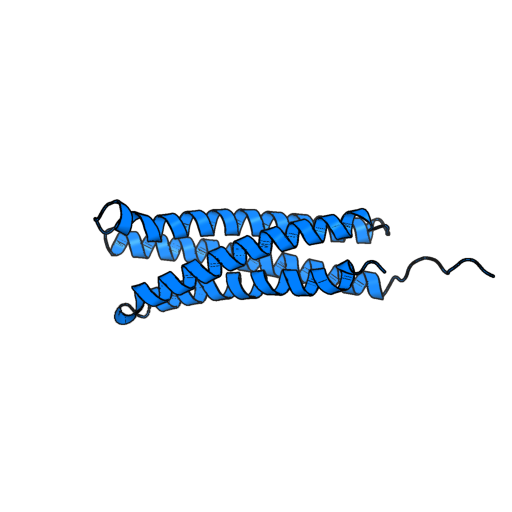C CA . PHE A 1 99 ? -2.104 -4.829 9.953 1.00 97.44 99 PHE A CA 1
ATOM 745 C C . PHE A 1 99 ? -2.541 -6.238 10.350 1.00 97.44 99 PHE A C 1
ATOM 747 O O . PHE A 1 99 ? -3.481 -6.393 11.130 1.00 97.44 99 PHE A O 1
ATOM 754 N N . LEU A 1 100 ? -1.824 -7.263 9.885 1.00 96.31 100 LEU A N 1
ATOM 755 C CA . LEU A 1 100 ? -2.057 -8.653 10.259 1.00 96.31 100 LEU A CA 1
ATOM 756 C C . LEU A 1 100 ? -1.901 -8.846 11.769 1.00 96.31 100 LEU A C 1
ATOM 758 O O . LEU A 1 100 ? -2.758 -9.468 12.390 1.00 96.31 100 LEU A O 1
ATOM 762 N N . VAL A 1 101 ? -0.867 -8.264 12.386 1.00 94.94 101 VAL A N 1
ATOM 763 C CA . VAL A 1 101 ? -0.696 -8.291 13.847 1.00 94.94 101 VAL A CA 1
ATOM 764 C C . VAL A 1 101 ? -1.850 -7.571 14.546 1.00 94.94 101 VAL A C 1
ATOM 766 O O . VAL A 1 101 ? -2.429 -8.125 15.480 1.00 94.94 101 VAL A O 1
ATOM 769 N N . LEU A 1 102 ? -2.231 -6.369 14.098 1.00 93.56 102 LEU A N 1
ATOM 770 C CA . LEU A 1 102 ? -3.353 -5.620 14.679 1.00 93.56 102 LEU A CA 1
ATOM 771 C C . LEU A 1 102 ? -4.679 -6.384 14.588 1.00 93.56 102 LEU A C 1
ATOM 773 O O . LEU A 1 102 ? -5.490 -6.313 15.514 1.00 93.56 102 LEU A O 1
ATOM 777 N N . TRP A 1 103 ? -4.895 -7.105 13.489 1.00 91.88 103 TRP A N 1
ATOM 778 C CA . TRP A 1 103 ? -6.091 -7.904 13.264 1.00 91.88 103 TRP A CA 1
ATOM 779 C C . TRP A 1 103 ? -6.066 -9.208 14.069 1.00 91.88 103 TRP A C 1
ATOM 781 O O . TRP A 1 103 ? -7.057 -9.539 14.709 1.00 91.88 103 TRP A O 1
ATOM 791 N N . ALA A 1 104 ? -4.942 -9.929 14.092 1.00 90.50 104 ALA A N 1
ATOM 792 C CA . ALA A 1 104 ? -4.830 -11.255 14.698 1.00 90.50 104 ALA A CA 1
ATOM 793 C C . ALA A 1 104 ? -4.646 -11.218 16.225 1.00 90.50 104 ALA A C 1
ATOM 795 O O . ALA A 1 104 ? -5.134 -12.102 16.928 1.00 90.50 104 ALA A O 1
ATOM 796 N N . LEU A 1 105 ? -3.974 -10.201 16.775 1.00 89.19 105 LEU A N 1
ATOM 797 C CA . LEU A 1 105 ? -3.633 -10.137 18.201 1.00 89.19 105 LEU A CA 1
ATOM 798 C C . LEU A 1 105 ? -4.851 -10.278 19.141 1.00 89.19 105 LEU A C 1
ATOM 800 O O . LEU A 1 105 ? -4.754 -11.065 20.089 1.00 89.19 105 LEU A O 1
ATOM 804 N N . PRO A 1 106 ? -6.000 -9.608 18.903 1.00 86.50 106 PRO A N 1
ATOM 805 C CA . PRO A 1 106 ? -7.200 -9.801 19.718 1.00 86.50 106 PRO A CA 1
ATOM 806 C C . PRO A 1 106 ? -7.765 -11.225 19.641 1.00 86.50 106 PRO A C 1
ATOM 808 O O . PRO A 1 106 ? -8.263 -11.735 20.645 1.00 86.50 106 PRO A O 1
ATOM 811 N N . LEU A 1 107 ? -7.655 -11.882 18.478 1.00 86.06 107 LEU A N 1
ATOM 812 C CA . LEU A 1 107 ? -8.122 -13.256 18.275 1.00 86.06 107 LEU A CA 1
ATOM 813 C C . LEU A 1 107 ? -7.243 -14.251 19.041 1.00 86.06 107 LEU A C 1
ATOM 815 O O . LEU A 1 107 ? -7.769 -15.119 19.736 1.00 86.06 107 LEU A O 1
ATOM 819 N N . LEU A 1 108 ? -5.914 -14.106 18.961 1.00 87.44 108 LEU A N 1
ATOM 820 C CA . LEU A 1 108 ? -4.975 -15.013 19.629 1.00 87.44 108 LEU A CA 1
ATOM 821 C C . LEU A 1 108 ? -4.979 -14.831 21.149 1.00 87.44 108 LEU A C 1
ATOM 823 O O . LEU A 1 108 ? -4.990 -15.810 21.892 1.00 87.44 108 LEU A O 1
ATOM 827 N N . ARG A 1 109 ? -4.972 -13.582 21.632 1.00 86.00 109 ARG A N 1
ATOM 828 C CA . ARG A 1 109 ? -4.903 -13.293 23.075 1.00 86.00 109 ARG A CA 1
ATOM 829 C C . ARG A 1 109 ? -6.255 -13.340 23.779 1.00 86.00 109 ARG A C 1
ATOM 831 O O . ARG A 1 109 ? -6.289 -13.171 24.995 1.00 86.00 109 ARG A O 1
ATOM 838 N N . ARG A 1 110 ? -7.356 -13.528 23.035 1.00 82.06 110 ARG A N 1
ATOM 839 C CA . ARG A 1 110 ? -8.744 -13.456 23.536 1.00 82.06 110 ARG A CA 1
ATOM 840 C C . ARG A 1 110 ? -9.008 -12.197 24.375 1.00 82.06 110 ARG A C 1
ATOM 842 O O . ARG A 1 110 ? -9.806 -12.212 25.308 1.00 82.06 110 ARG A O 1
ATOM 849 N N . ARG A 1 111 ? -8.287 -11.114 24.076 1.00 82.94 111 ARG A N 1
ATOM 850 C CA . ARG A 1 111 ? -8.309 -9.859 24.825 1.00 82.94 111 ARG A CA 1
ATOM 851 C C . ARG A 1 111 ? -8.185 -8.710 23.847 1.00 82.94 111 ARG A C 1
ATOM 853 O O . ARG A 1 111 ? -7.213 -8.631 23.097 1.00 82.94 111 ARG A O 1
ATOM 860 N N . GLU A 1 112 ? -9.175 -7.831 23.860 1.00 82.19 112 GLU A N 1
ATOM 861 C CA . GLU A 1 112 ? -9.192 -6.690 22.958 1.00 82.19 112 GLU A CA 1
ATOM 862 C C . GLU A 1 112 ? -8.181 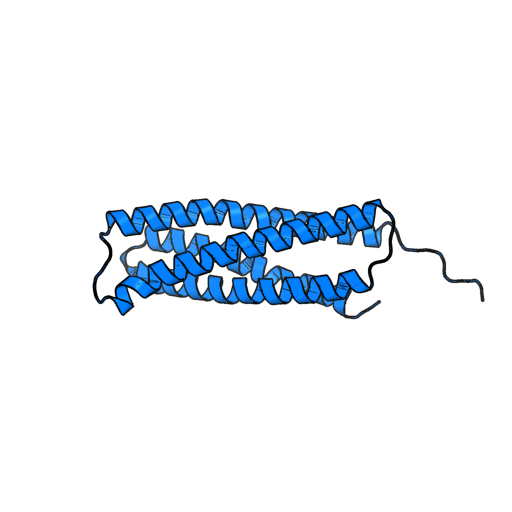-5.624 23.384 1.00 82.19 112 GLU A C 1
ATOM 864 O O . GLU A 1 112 ? -7.899 -5.421 24.570 1.00 82.19 112 GLU A O 1
ATOM 869 N N . LEU A 1 113 ? -7.632 -4.931 22.387 1.00 87.00 113 LEU A N 1
ATOM 870 C CA . LEU A 1 113 ? -6.908 -3.689 22.619 1.00 87.00 113 LEU A CA 1
ATOM 871 C C . LEU A 1 113 ? -7.888 -2.629 23.122 1.00 87.00 113 LEU A C 1
ATOM 873 O O . LEU A 1 113 ? -9.066 -2.639 22.766 1.00 87.00 113 LEU A O 1
ATOM 877 N N . SER A 1 114 ? -7.401 -1.670 23.912 1.00 92.31 114 SER A N 1
ATOM 878 C CA . SER A 1 114 ? -8.258 -0.550 24.294 1.00 92.31 114 SER A CA 1
ATOM 879 C C . SER A 1 114 ? -8.729 0.199 23.032 1.00 92.31 114 SER A C 1
ATOM 881 O O . SER A 1 114 ? -7.931 0.396 22.106 1.00 92.31 114 SER A O 1
ATOM 883 N N . PRO A 1 115 ? -9.993 0.665 22.967 1.00 90.50 115 PRO A N 1
ATOM 884 C CA . PRO A 1 115 ? -10.522 1.306 21.761 1.00 90.50 115 PRO A CA 1
ATOM 885 C C . PRO A 1 115 ? -9.708 2.523 21.303 1.00 90.50 115 PRO A C 1
ATOM 887 O O . PRO A 1 115 ? -9.554 2.759 20.103 1.00 90.50 115 PRO A O 1
ATOM 890 N N . ARG A 1 116 ? -9.152 3.283 22.259 1.00 94.75 116 ARG A N 1
ATOM 891 C CA . ARG A 1 116 ? -8.279 4.437 21.990 1.00 94.75 116 ARG A CA 1
ATOM 892 C C . ARG A 1 116 ? -6.957 4.010 21.354 1.00 94.75 116 ARG A C 1
ATOM 894 O O . ARG A 1 116 ? -6.568 4.596 20.349 1.00 94.75 116 ARG A O 1
ATOM 901 N N . LEU A 1 117 ? -6.307 2.977 21.898 1.00 93.88 117 LEU A N 1
ATOM 902 C CA . LEU A 1 117 ? -5.051 2.455 21.357 1.00 93.88 117 LEU A CA 1
ATOM 903 C C . LEU A 1 117 ? -5.258 1.882 19.954 1.00 93.88 117 LEU A C 1
ATOM 905 O O . LEU A 1 117 ? -4.527 2.235 19.038 1.00 93.88 117 LEU A O 1
ATOM 909 N N . GLN A 1 118 ? -6.292 1.059 19.760 1.00 92.81 118 GLN A N 1
ATOM 910 C CA . GLN A 1 118 ? -6.585 0.471 18.453 1.00 92.81 118 GLN A CA 1
ATOM 911 C C . GLN A 1 118 ? -6.864 1.547 17.395 1.00 92.81 118 GLN A C 1
ATOM 913 O O . GLN A 1 118 ? -6.380 1.444 16.271 1.00 92.81 118 GLN A O 1
ATOM 918 N N . ARG A 1 119 ? -7.626 2.594 17.742 1.00 94.75 119 ARG A N 1
ATOM 919 C CA . ARG A 1 119 ? -7.874 3.722 16.835 1.00 94.75 119 ARG A CA 1
ATOM 920 C C . ARG A 1 119 ? -6.581 4.467 16.504 1.00 94.75 119 ARG A C 1
ATOM 922 O O . ARG A 1 119 ? -6.344 4.733 15.333 1.00 94.75 119 ARG A O 1
ATOM 929 N N . GLY A 1 120 ? -5.750 4.768 17.503 1.00 97.25 120 GLY A N 1
ATOM 930 C CA . GLY A 1 120 ? -4.461 5.435 17.293 1.00 97.25 120 GLY A CA 1
ATOM 931 C C . GLY A 1 120 ? -3.532 4.643 16.370 1.00 97.25 120 GLY A C 1
ATOM 932 O O . GLY A 1 120 ? -2.970 5.210 15.439 1.00 97.25 120 GLY A O 1
ATOM 933 N N . LEU A 1 121 ? -3.446 3.324 16.565 1.00 97.00 121 LEU A N 1
ATOM 934 C CA . LEU A 1 121 ? -2.642 2.437 15.721 1.00 97.00 121 LEU A CA 1
ATOM 935 C C . LEU A 1 121 ? -3.164 2.373 14.280 1.00 97.00 121 LEU A C 1
ATOM 937 O O . LEU A 1 121 ? -2.364 2.410 13.354 1.00 97.00 121 LEU A O 1
ATOM 941 N N . LEU A 1 122 ? -4.485 2.338 14.072 1.00 96.75 122 LEU A N 1
ATOM 942 C CA . LEU A 1 122 ? -5.061 2.374 12.722 1.00 96.75 122 LEU A CA 1
ATOM 943 C C . LEU A 1 122 ? -4.848 3.723 12.026 1.00 96.75 122 LEU A C 1
ATOM 945 O O . LEU A 1 122 ? -4.592 3.744 10.830 1.00 96.75 122 LEU A O 1
ATOM 949 N N . VAL A 1 123 ? -4.915 4.841 12.754 1.00 97.75 123 VAL A N 1
ATOM 950 C CA . VAL A 1 123 ? -4.603 6.169 12.195 1.00 97.75 123 VAL A CA 1
ATOM 951 C C . VAL A 1 123 ? -3.127 6.263 11.805 1.00 97.75 123 VAL A C 1
ATOM 953 O O . VAL A 1 123 ? -2.815 6.730 10.713 1.00 97.75 123 VAL A O 1
ATOM 956 N N . LEU A 1 124 ? -2.220 5.772 12.654 1.00 97.94 124 LEU A N 1
ATOM 957 C CA . LEU A 1 124 ? -0.795 5.693 12.331 1.00 97.94 124 LEU A CA 1
ATOM 958 C C . LEU A 1 124 ? -0.547 4.805 11.102 1.00 97.94 124 LEU A C 1
ATOM 960 O O . LEU A 1 124 ? 0.203 5.179 10.204 1.00 97.94 124 LEU A O 1
ATOM 964 N N . TRP A 1 125 ? -1.216 3.654 11.040 1.00 98.19 125 TRP A N 1
ATOM 965 C CA . TRP A 1 125 ? -1.143 2.744 9.902 1.00 98.19 125 TRP A CA 1
ATOM 966 C C . TRP A 1 125 ? -1.669 3.390 8.610 1.00 98.19 125 TRP A C 1
ATOM 968 O O . TRP A 1 125 ? -1.048 3.247 7.559 1.00 98.19 125 TRP A O 1
ATOM 978 N N . LEU A 1 126 ? -2.759 4.166 8.676 1.00 98.44 126 LEU A N 1
ATOM 979 C CA . LEU A 1 126 ? -3.287 4.933 7.540 1.00 98.44 126 LEU A CA 1
ATOM 980 C C . LEU A 1 126 ? -2.296 5.996 7.053 1.00 98.44 126 LEU A C 1
ATOM 982 O O . LEU A 1 126 ? -2.118 6.150 5.847 1.00 98.44 126 LEU A O 1
ATOM 986 N N . ALA A 1 127 ? -1.620 6.696 7.967 1.00 97.69 127 ALA A N 1
ATOM 987 C CA . ALA A 1 127 ? -0.580 7.656 7.604 1.00 97.69 127 ALA A CA 1
ATOM 988 C C . ALA A 1 127 ? 0.596 6.972 6.882 1.00 97.69 127 ALA A C 1
ATOM 990 O O . ALA A 1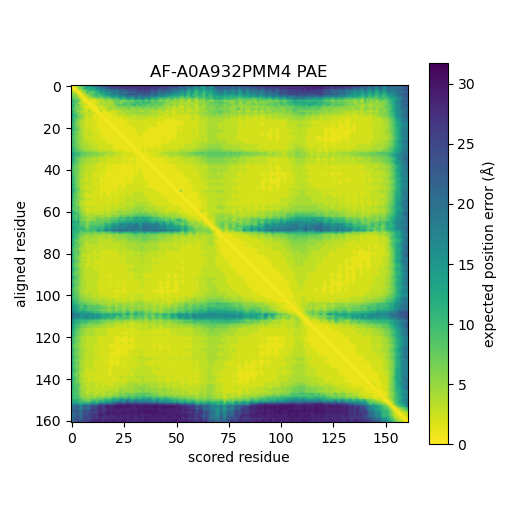 127 ? 1.043 7.448 5.839 1.00 97.69 127 ALA A O 1
ATOM 991 N N . GLY A 1 128 ? 1.044 5.813 7.380 1.00 97.62 128 GLY A N 1
ATOM 992 C CA . GLY A 1 128 ? 2.044 4.990 6.691 1.00 97.62 128 GLY A CA 1
ATOM 993 C C . GLY A 1 128 ? 1.563 4.499 5.321 1.00 97.62 128 GLY A C 1
ATOM 994 O O . GLY A 1 128 ? 2.311 4.534 4.347 1.00 97.62 128 GLY A O 1
ATOM 995 N N . SER A 1 129 ? 0.288 4.123 5.215 1.00 97.81 129 SER A N 1
ATOM 996 C CA . SER A 1 129 ? -0.327 3.682 3.958 1.00 97.81 129 SER A CA 1
ATOM 997 C C . SER A 1 129 ? -0.415 4.792 2.920 1.00 97.81 129 SER A C 1
ATOM 999 O O . SER A 1 129 ? -0.220 4.522 1.741 1.00 97.81 129 SER A O 1
ATOM 1001 N N . ALA A 1 130 ? -0.634 6.046 3.328 1.00 97.50 130 ALA A N 1
ATOM 1002 C CA . ALA A 1 130 ? -0.566 7.179 2.409 1.00 97.50 130 ALA A CA 1
ATOM 1003 C C . ALA A 1 130 ? 0.831 7.291 1.771 1.00 97.50 130 ALA A C 1
ATOM 1005 O O . 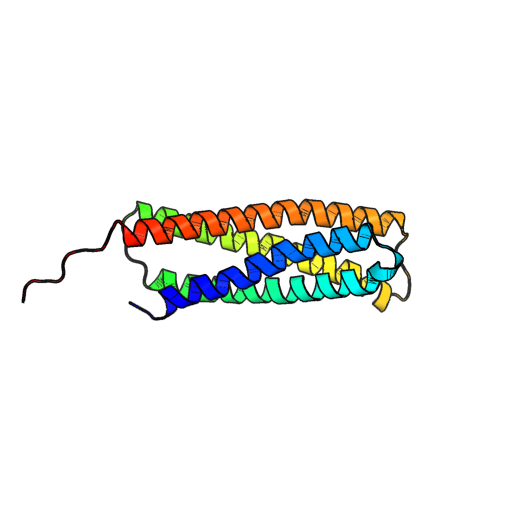ALA A 1 130 ? 0.938 7.439 0.556 1.00 97.50 130 ALA A O 1
ATOM 1006 N N . ALA A 1 131 ? 1.902 7.132 2.557 1.00 94.81 131 ALA A N 1
ATOM 1007 C CA . ALA A 1 131 ? 3.268 7.092 2.027 1.00 94.81 131 ALA A CA 1
ATOM 1008 C C . ALA A 1 131 ? 3.508 5.884 1.099 1.00 94.81 131 ALA A C 1
ATOM 1010 O O . ALA A 1 131 ? 4.158 6.020 0.059 1.00 94.81 131 ALA A O 1
ATOM 1011 N N . GLY A 1 132 ? 2.945 4.719 1.437 1.00 96.25 132 GLY A N 1
ATOM 1012 C CA . GLY A 1 132 ? 2.950 3.533 0.577 1.00 96.25 132 GLY A CA 1
ATOM 1013 C C . GLY A 1 132 ? 2.283 3.784 -0.777 1.00 96.25 132 GLY A C 1
ATOM 1014 O O . GLY A 1 132 ? 2.905 3.569 -1.815 1.00 96.25 132 GLY A O 1
ATOM 1015 N N . VAL A 1 133 ? 1.059 4.320 -0.779 1.00 97.62 133 VAL A N 1
ATOM 1016 C CA . VAL A 1 133 ? 0.304 4.652 -2.000 1.00 97.62 133 VAL A CA 1
ATOM 1017 C C . VAL A 1 133 ? 1.035 5.695 -2.847 1.00 97.62 133 VAL A C 1
ATOM 1019 O O . VAL A 1 133 ? 1.094 5.550 -4.065 1.00 97.62 133 VAL A O 1
ATOM 1022 N N . LEU A 1 134 ? 1.650 6.706 -2.226 1.00 97.12 134 LEU A N 1
ATOM 1023 C CA . LEU A 1 134 ? 2.478 7.680 -2.944 1.00 97.12 134 LEU A CA 1
ATOM 1024 C C . LEU A 1 134 ? 3.680 7.009 -3.622 1.00 97.12 134 LEU A C 1
ATOM 1026 O O . LEU A 1 134 ? 3.939 7.257 -4.796 1.00 97.12 134 LEU A O 1
ATOM 1030 N N . THR A 1 135 ? 4.385 6.122 -2.916 1.00 96.19 135 THR A N 1
ATOM 1031 C CA . THR A 1 135 ? 5.536 5.387 -3.470 1.00 96.19 135 THR A CA 1
ATOM 1032 C C . THR A 1 135 ? 5.112 4.496 -4.639 1.00 96.19 135 THR A C 1
ATOM 1034 O O . THR A 1 135 ? 5.79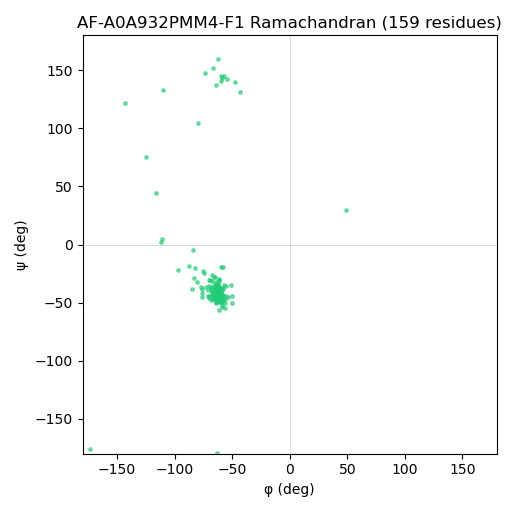2 4.453 -5.662 1.00 96.19 135 THR A O 1
ATOM 1037 N N . LEU A 1 136 ? 3.957 3.841 -4.518 1.00 95.50 136 LEU A N 1
ATOM 1038 C CA . LEU A 1 136 ? 3.375 2.994 -5.555 1.00 95.50 136 LEU A CA 1
ATOM 1039 C C . LEU A 1 136 ? 2.964 3.801 -6.795 1.00 95.50 136 LEU A C 1
ATOM 1041 O O . LEU A 1 136 ? 3.262 3.402 -7.918 1.00 95.50 136 LEU A O 1
ATOM 1045 N N . GLY A 1 137 ? 2.358 4.976 -6.599 1.00 95.88 137 GLY A N 1
ATOM 1046 C CA . GLY A 1 137 ? 2.033 5.906 -7.681 1.00 95.88 137 GLY A CA 1
ATOM 1047 C C . GLY A 1 137 ? 3.277 6.436 -8.397 1.00 95.88 137 GLY A C 1
ATOM 1048 O O . GLY A 1 137 ? 3.300 6.488 -9.624 1.00 95.88 137 GLY A O 1
ATOM 1049 N N . LEU A 1 138 ? 4.341 6.758 -7.654 1.00 96.38 138 LEU A N 1
ATOM 1050 C CA . LEU A 1 138 ? 5.628 7.157 -8.235 1.00 96.38 138 LEU A CA 1
ATOM 1051 C C . LEU A 1 138 ? 6.266 6.020 -9.045 1.00 96.38 138 LEU A C 1
ATOM 1053 O O . LEU A 1 138 ? 6.790 6.273 -10.128 1.00 96.38 138 LEU A O 1
ATOM 1057 N N . ALA A 1 139 ? 6.202 4.776 -8.554 1.00 94.75 139 ALA A N 1
ATOM 1058 C CA . ALA A 1 139 ? 6.676 3.605 -9.292 1.00 94.75 139 ALA A CA 1
ATOM 1059 C C . ALA A 1 139 ? 5.900 3.428 -10.606 1.00 94.75 139 ALA A C 1
ATOM 1061 O O . ALA A 1 139 ? 6.513 3.277 -11.663 1.00 94.75 139 ALA A O 1
ATOM 1062 N N . GLY A 1 140 ? 4.566 3.516 -10.554 1.00 93.12 140 GLY A N 1
ATOM 1063 C CA . GLY A 1 140 ? 3.700 3.436 -11.732 1.00 93.12 140 GLY A CA 1
ATOM 1064 C C . GLY A 1 140 ? 3.958 4.560 -12.738 1.00 93.12 140 GLY A C 1
ATOM 1065 O O . GLY A 1 140 ? 4.056 4.300 -13.933 1.00 93.12 140 GLY A O 1
ATOM 1066 N N . HIS A 1 141 ? 4.151 5.792 -12.265 1.00 94.56 141 HIS A N 1
ATOM 1067 C CA . HIS A 1 141 ? 4.495 6.933 -13.113 1.00 94.56 141 HIS A CA 1
ATOM 1068 C C . HIS A 1 141 ? 5.845 6.739 -13.821 1.00 94.56 141 HIS A C 1
ATOM 1070 O O . HIS A 1 141 ? 5.921 6.897 -15.038 1.00 94.56 141 HIS A O 1
ATOM 1076 N N . ALA A 1 142 ? 6.885 6.321 -13.090 1.00 93.31 142 ALA A N 1
ATOM 1077 C CA . ALA A 1 142 ? 8.186 5.995 -13.676 1.00 93.31 142 ALA A CA 1
ATOM 1078 C C . ALA A 1 142 ? 8.088 4.848 -14.701 1.00 93.31 142 ALA A C 1
ATOM 1080 O O . ALA A 1 142 ? 8.711 4.913 -15.756 1.00 93.31 142 ALA A O 1
ATOM 1081 N N . GLY A 1 143 ? 7.263 3.831 -14.426 1.00 90.56 143 GLY A N 1
ATOM 1082 C CA . GLY A 1 143 ? 6.995 2.740 -15.367 1.00 90.56 143 GLY A CA 1
ATOM 1083 C C . GLY A 1 143 ? 6.297 3.218 -16.643 1.00 90.56 143 GLY A C 1
ATOM 1084 O O . GLY A 1 143 ? 6.678 2.823 -17.740 1.00 90.56 143 GLY A O 1
ATOM 1085 N N . GLY A 1 144 ? 5.322 4.123 -16.521 1.00 89.38 144 GLY A N 1
ATOM 1086 C CA . GLY A 1 144 ? 4.648 4.736 -17.668 1.00 89.38 144 GLY A CA 1
ATOM 1087 C C . GLY A 1 144 ? 5.596 5.542 -18.560 1.00 89.38 144 GLY A C 1
ATOM 1088 O O . GLY A 1 144 ? 5.516 5.434 -19.782 1.00 89.38 144 GLY A O 1
ATOM 1089 N N . HIS A 1 145 ? 6.530 6.287 -17.959 1.00 89.25 145 HIS A N 1
ATOM 1090 C CA . HIS A 1 145 ? 7.588 6.988 -18.694 1.00 89.25 145 HIS A CA 1
ATOM 1091 C C . HIS A 1 145 ? 8.493 6.024 -19.465 1.00 89.25 145 HIS A C 1
ATOM 1093 O O . HIS A 1 145 ? 8.728 6.241 -20.646 1.00 89.25 145 HIS A O 1
ATOM 1099 N N . LEU A 1 146 ? 8.915 4.915 -18.848 1.00 87.19 146 LEU A N 1
ATOM 1100 C CA . LEU A 1 146 ? 9.737 3.908 -19.528 1.00 87.19 146 LEU A CA 1
ATOM 1101 C C . LEU A 1 146 ? 9.043 3.297 -20.738 1.00 87.19 146 LEU A C 1
ATOM 1103 O O . LEU A 1 146 ? 9.664 3.116 -21.781 1.00 87.19 146 LEU A O 1
ATOM 1107 N N . VAL A 1 147 ? 7.752 2.989 -20.606 1.00 84.19 147 VAL A N 1
ATOM 1108 C CA . VAL A 1 147 ? 6.962 2.501 -21.736 1.00 84.19 147 VAL A CA 1
ATOM 1109 C C . VAL A 1 147 ? 6.918 3.559 -22.835 1.00 84.19 147 VAL A C 1
ATOM 1111 O O . VAL A 1 147 ? 7.110 3.209 -23.992 1.00 84.19 147 VAL A O 1
ATOM 1114 N N . HIS A 1 148 ? 6.710 4.836 -22.508 1.00 84.38 148 HIS A N 1
ATOM 1115 C CA . HIS A 1 148 ? 6.711 5.907 -23.506 1.00 84.38 148 HIS A CA 1
ATOM 1116 C C . HIS A 1 148 ? 8.059 6.030 -24.231 1.00 84.38 148 HIS A C 1
ATOM 1118 O O . HIS A 1 148 ? 8.082 5.999 -25.459 1.00 84.38 148 HIS A O 1
ATOM 1124 N N . ASP A 1 149 ? 9.161 6.080 -23.482 1.00 80.88 149 ASP A N 1
ATOM 1125 C CA . ASP A 1 149 ? 10.516 6.237 -24.020 1.00 80.88 149 ASP A CA 1
ATOM 1126 C C . ASP A 1 149 ? 10.925 5.041 -24.900 1.00 80.88 149 ASP A C 1
ATOM 1128 O O . ASP A 1 149 ? 11.569 5.209 -25.932 1.00 80.88 149 ASP A O 1
ATOM 1132 N N . LEU A 1 150 ? 10.491 3.823 -24.549 1.00 75.44 150 LEU A N 1
ATOM 1133 C CA . LEU A 1 150 ? 10.683 2.624 -25.375 1.00 75.44 150 LEU A CA 1
ATOM 1134 C C . LEU A 1 150 ? 9.953 2.694 -26.725 1.00 75.44 150 LEU A C 1
ATOM 1136 O O . LEU A 1 150 ? 10.436 2.118 -27.695 1.00 75.44 150 LEU A O 1
ATOM 1140 N N . HIS A 1 151 ? 8.798 3.364 -26.794 1.00 70.94 151 HIS A N 1
ATOM 1141 C CA . HIS A 1 151 ? 8.037 3.512 -28.041 1.00 70.94 151 HIS A CA 1
ATOM 1142 C C . HIS A 1 151 ? 8.556 4.658 -28.916 1.00 70.94 151 HIS A C 1
ATOM 1144 O O . HIS A 1 151 ? 8.397 4.614 -30.132 1.00 70.94 151 HIS A O 1
ATOM 1150 N N . THR A 1 152 ? 9.137 5.704 -28.325 1.00 69.12 152 THR A N 1
ATOM 1151 C CA . THR A 1 152 ? 9.654 6.865 -29.068 1.00 69.12 152 THR A CA 1
ATOM 1152 C C . THR A 1 152 ? 11.097 6.681 -29.544 1.00 69.12 152 THR A C 1
ATOM 1154 O O . THR A 1 152 ? 11.514 7.371 -30.474 1.00 69.12 152 THR A O 1
ATOM 1157 N N . HIS A 1 153 ? 11.846 5.743 -28.955 1.00 59.94 153 HIS A N 1
ATOM 1158 C CA . HIS A 1 153 ? 13.250 5.459 -29.270 1.00 59.94 153 HIS A CA 1
ATOM 1159 C C . HIS A 1 153 ? 13.483 4.047 -29.842 1.00 59.94 153 HIS A C 1
ATOM 1161 O O . HIS A 1 153 ? 14.426 3.380 -29.415 1.00 59.94 153 HIS A O 1
ATOM 1167 N N . GLU A 1 154 ? 12.653 3.571 -30.785 1.00 55.00 154 GLU A N 1
ATOM 1168 C CA . GLU A 1 154 ? 12.878 2.270 -31.445 1.00 55.00 154 GLU A CA 1
ATOM 1169 C C . GLU A 1 154 ? 14.361 2.069 -31.833 1.00 55.00 154 GLU A C 1
ATOM 1171 O O . GLU A 1 154 ? 15.018 2.970 -32.358 1.00 55.00 154 GLU A O 1
ATOM 1176 N N . GLY A 1 155 ? 14.891 0.892 -31.474 1.00 55.50 155 GLY A N 1
ATOM 1177 C CA . GLY A 1 155 ? 16.301 0.510 -31.588 1.00 55.50 155 GLY A CA 1
ATOM 1178 C C . GLY A 1 155 ? 16.845 0.465 -33.027 1.00 55.50 155 GLY A C 1
ATOM 1179 O O . GLY A 1 155 ? 16.123 0.767 -33.972 1.00 55.50 155 GLY A O 1
ATOM 1180 N N . PRO A 1 156 ? 18.135 0.107 -33.208 1.00 49.75 156 PRO A N 1
ATOM 1181 C CA . PRO A 1 156 ? 18.831 0.220 -34.493 1.00 49.75 156 PRO A CA 1
ATOM 1182 C C . PRO A 1 156 ? 18.090 -0.501 -35.627 1.00 49.75 156 PRO A C 1
ATOM 1184 O O . PRO A 1 156 ? 17.536 -1.580 -35.407 1.00 49.75 156 PRO A O 1
ATOM 1187 N N . GLU A 1 157 ? 18.114 0.096 -36.828 1.00 50.53 157 GLU A N 1
ATOM 1188 C CA . GLU A 1 157 ? 17.533 -0.492 -38.040 1.00 50.53 157 GLU A CA 1
ATOM 1189 C C . GLU A 1 157 ? 17.972 -1.959 -38.207 1.00 50.53 157 GLU A C 1
ATOM 1191 O O . GLU A 1 157 ? 19.137 -2.290 -37.942 1.00 50.53 157 GLU A O 1
ATOM 1196 N N . PRO A 1 158 ? 17.066 -2.856 -38.642 1.00 51.56 158 PRO A N 1
ATOM 1197 C CA . PRO A 1 158 ? 17.451 -4.216 -38.993 1.00 51.56 158 PRO A CA 1
ATOM 1198 C C . PRO A 1 158 ? 18.540 -4.190 -40.084 1.00 51.56 158 PRO A C 1
ATOM 1200 O O . PRO A 1 158 ? 18.521 -3.300 -40.938 1.00 51.56 158 PRO A O 1
ATOM 1203 N N . PRO A 1 159 ? 19.506 -5.130 -40.067 1.00 51.91 159 PRO A N 1
ATOM 1204 C CA . PRO A 1 159 ? 20.552 -5.173 -41.084 1.00 51.91 159 PRO A CA 1
ATOM 1205 C C . PRO A 1 159 ? 19.932 -5.322 -42.485 1.00 51.91 159 PRO A C 1
ATOM 1207 O O . PRO A 1 159 ? 18.925 -6.020 -42.611 1.00 51.91 159 PRO A O 1
ATOM 1210 N N . PRO A 1 160 ? 20.509 -4.682 -43.522 1.00 64.69 160 PRO A N 1
ATOM 1211 C CA . PRO A 1 160 ? 19.994 -4.793 -44.882 1.00 64.69 160 PRO A CA 1
ATOM 1212 C C . PRO A 1 160 ? 20.113 -6.237 -45.387 1.00 64.69 160 PRO A C 1
ATOM 1214 O O . PRO A 1 160 ? 21.141 -6.881 -45.157 1.00 64.69 160 PRO A O 1
ATOM 1217 N N . ASP A 1 161 ? 19.050 -6.704 -46.052 1.00 69.81 161 ASP A N 1
ATOM 1218 C CA . ASP A 1 161 ? 18.963 -8.007 -46.731 1.00 69.81 161 ASP A CA 1
ATOM 1219 C C . ASP A 1 161 ? 20.032 -8.187 -47.827 1.00 69.81 161 ASP A C 1
ATOM 1221 O O . ASP A 1 161 ? 20.321 -7.209 -48.562 1.00 69.81 161 ASP A O 1
#

Sequence (161 aa):
MPPWNHIHPAIVHFPIALLTVAPLLVLLGLLWPAQRRGILSAALLLLLLGGAGLLLALESGEAVERYAHGSPELIAGLRQHERLAQRAMLVFGLLDAAFLVLWALPLLRRRELSPRLQRGLLVLWLAGSAAGVLTLGLAGHAGGHLVHDLHTHEGPEPPPD

Nearest PDB structures (foldseek):
  8w6e-assembly1_A  TM=6.215E-01  e=4.639E-01  artificial sequences
  8w6f-assembly1_A  TM=5.240E-01  e=3.801E-01  artificial sequences
  8dt0-assembly2_B  TM=7.030E-01  e=2.068E+00  synthetic construct
  8dt0-assembly1_A  TM=5.236E-01  e=1.321E+00  synthetic construct

Solvent-accessible surface area (backbone atoms only — not comparable to full-atom values): 8625 Å² total; per-residue (Å²): 129,69,77,56,76,69,45,41,62,61,45,44,50,51,19,52,54,28,51,53,47,20,54,53,32,45,53,48,24,70,75,35,68,94,51,19,70,63,34,42,51,52,20,51,52,29,33,56,54,14,54,53,28,45,52,55,31,49,58,47,46,57,62,50,52,81,72,65,79,73,54,75,65,56,53,51,49,51,54,49,22,52,54,28,45,54,48,25,47,54,45,44,53,52,49,45,54,52,50,50,48,69,64,44,47,35,69,76,67,75,46,76,70,56,69,68,58,51,50,51,52,50,52,53,49,45,57,52,44,52,55,29,43,50,35,43,50,50,19,51,51,41,45,52,51,52,55,50,53,5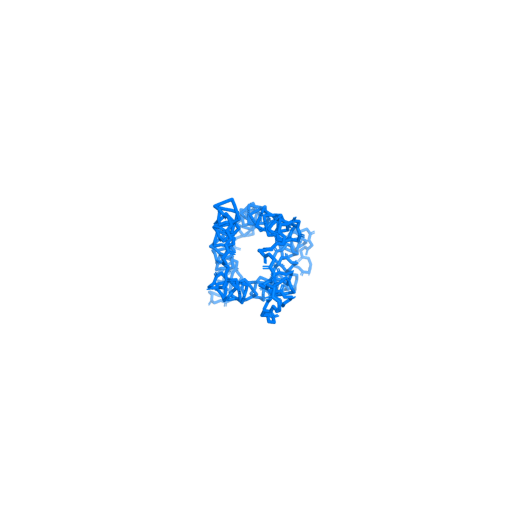6,69,76,56,69,73,82,79,79,80,83,133